Protein AF-Q2C6Q4-F1 (afdb_monomer_lite)

Structure (mmCIF, N/CA/C/O backbone):
data_AF-Q2C6Q4-F1
#
_entry.id   AF-Q2C6Q4-F1
#
loop_
_atom_site.group_PDB
_atom_site.id
_atom_site.type_symbol
_atom_site.label_atom_id
_atom_site.label_alt_id
_atom_site.label_comp_id
_atom_site.label_asym_id
_atom_site.label_entity_id
_atom_site.label_seq_id
_atom_site.pdbx_PDB_ins_code
_atom_site.Cartn_x
_atom_site.Cartn_y
_atom_site.Cartn_z
_atom_site.occupancy
_atom_site.B_iso_or_equiv
_atom_site.auth_seq_id
_atom_site.auth_comp_id
_atom_site.auth_asym_id
_atom_site.auth_atom_id
_atom_site.pdbx_PDB_model_num
ATOM 1 N N . MET A 1 1 ? 1.105 5.847 -11.825 1.00 64.06 1 MET A N 1
ATOM 2 C CA . MET A 1 1 ? 1.046 5.984 -10.358 1.00 64.06 1 MET A CA 1
ATOM 3 C C . MET A 1 1 ? 1.305 4.659 -9.652 1.00 64.06 1 MET A C 1
ATOM 5 O O . MET A 1 1 ? 2.233 4.596 -8.862 1.00 64.06 1 MET A O 1
ATOM 9 N N . GLU A 1 2 ? 0.609 3.579 -10.027 1.00 68.44 2 GLU A N 1
ATOM 10 C CA . GLU A 1 2 ? 0.787 2.240 -9.427 1.00 68.44 2 GLU A CA 1
ATOM 11 C C . GLU A 1 2 ? 2.241 1.734 -9.391 1.00 68.44 2 GLU A C 1
ATOM 13 O O . GLU A 1 2 ? 2.672 1.177 -8.384 1.00 68.44 2 GLU A O 1
ATOM 18 N N . ASN A 1 3 ? 3.020 1.969 -10.454 1.00 75.12 3 ASN A N 1
ATOM 19 C CA . ASN A 1 3 ? 4.433 1.573 -10.493 1.00 75.12 3 ASN A CA 1
ATOM 20 C C . ASN A 1 3 ? 5.270 2.295 -9.426 1.00 75.12 3 ASN A C 1
ATOM 22 O O . ASN A 1 3 ? 6.079 1.655 -8.770 1.00 75.12 3 ASN A O 1
ATOM 26 N N . LYS A 1 4 ? 4.996 3.581 -9.156 1.00 83.00 4 LYS A N 1
ATOM 27 C CA . LYS A 1 4 ? 5.707 4.338 -8.113 1.00 83.00 4 LYS A CA 1
ATOM 28 C C . LYS A 1 4 ? 5.441 3.768 -6.720 1.00 83.00 4 LYS A C 1
ATOM 30 O O . LYS A 1 4 ? 6.359 3.705 -5.917 1.00 83.00 4 LYS A O 1
ATOM 35 N N . ILE A 1 5 ? 4.208 3.330 -6.445 1.00 86.69 5 ILE A N 1
ATOM 36 C CA . ILE A 1 5 ? 3.849 2.715 -5.159 1.00 86.69 5 ILE A CA 1
ATOM 37 C C . ILE A 1 5 ? 4.609 1.403 -4.959 1.00 86.69 5 ILE A C 1
ATOM 39 O O . ILE A 1 5 ? 5.098 1.150 -3.863 1.00 86.69 5 ILE A O 1
ATOM 43 N N . LYS A 1 6 ? 4.755 0.587 -6.010 1.00 84.19 6 LYS A N 1
ATOM 44 C CA . LYS A 1 6 ? 5.489 -0.689 -5.946 1.00 84.19 6 LYS A CA 1
ATOM 45 C C . LYS A 1 6 ? 6.990 -0.507 -5.701 1.00 84.19 6 LYS A C 1
ATOM 47 O O . LYS A 1 6 ? 7.586 -1.360 -5.046 1.00 84.19 6 LYS A O 1
ATOM 52 N N . ASP A 1 7 ? 7.558 0.602 -6.167 1.00 89.94 7 ASP A N 1
ATOM 53 C CA . ASP A 1 7 ? 8.978 0.934 -5.999 1.00 89.94 7 ASP A CA 1
ATOM 54 C C . ASP A 1 7 ? 9.320 1.457 -4.587 1.00 89.94 7 ASP A C 1
ATOM 56 O O . ASP A 1 7 ? 10.492 1.521 -4.214 1.00 89.94 7 ASP A O 1
ATOM 60 N N . LEU A 1 8 ? 8.315 1.807 -3.772 1.00 91.12 8 LEU A N 1
ATOM 61 C CA . LEU A 1 8 ? 8.516 2.239 -2.387 1.00 91.12 8 LEU A CA 1
ATOM 62 C C . LEU A 1 8 ? 9.06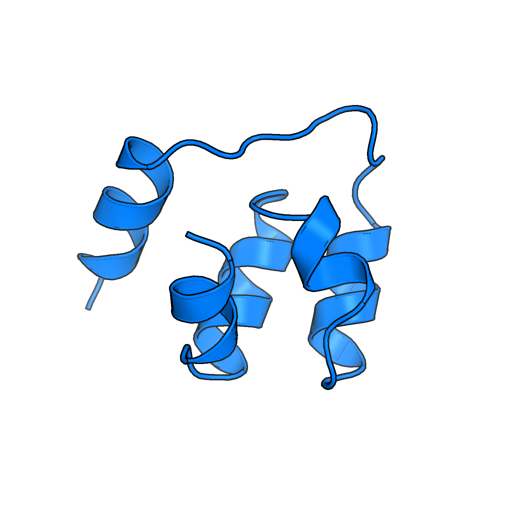6 1.121 -1.506 1.00 91.12 8 LEU A C 1
ATOM 64 O O . LEU A 1 8 ? 8.837 -0.067 -1.740 1.00 91.12 8 LEU A O 1
ATOM 68 N N . THR A 1 9 ? 9.701 1.498 -0.399 1.00 94.62 9 THR A N 1
ATOM 69 C CA . THR A 1 9 ? 10.064 0.527 0.637 1.00 94.62 9 THR A CA 1
ATOM 70 C C . THR A 1 9 ? 8.816 -0.079 1.282 1.00 94.62 9 THR A C 1
ATOM 72 O O . THR A 1 9 ? 7.760 0.548 1.366 1.00 94.62 9 THR A O 1
ATOM 75 N N . VAL A 1 10 ? 8.948 -1.285 1.843 1.00 94.62 10 VAL A N 1
ATOM 76 C CA . VAL A 1 10 ? 7.863 -1.928 2.607 1.00 94.62 10 VAL A CA 1
ATOM 77 C C . VAL A 1 10 ? 7.344 -1.028 3.736 1.00 94.62 10 VAL A C 1
ATOM 79 O O . VAL A 1 10 ? 6.145 -1.002 3.990 1.00 94.62 10 VAL A O 1
ATOM 82 N N . LYS A 1 11 ? 8.227 -0.269 4.404 1.00 94.56 11 LYS A N 1
ATOM 83 C CA . LYS A 1 11 ? 7.837 0.655 5.481 1.00 94.56 11 LYS A CA 1
ATOM 84 C C . LYS A 1 11 ? 6.936 1.781 4.973 1.00 94.56 11 LYS A C 1
ATOM 86 O O . LYS A 1 11 ? 5.917 2.054 5.594 1.00 94.56 11 LYS A O 1
ATOM 91 N N . GLN A 1 12 ? 7.286 2.392 3.844 1.00 93.81 12 GLN A N 1
ATOM 92 C CA . GLN A 1 12 ? 6.480 3.450 3.231 1.00 93.81 12 GLN A CA 1
ATOM 93 C C . GLN A 1 12 ? 5.123 2.914 2.764 1.00 93.81 12 GLN A C 1
ATOM 95 O O . GLN A 1 12 ? 4.096 3.518 3.053 1.00 93.81 12 GLN A O 1
ATOM 100 N N . ARG A 1 13 ? 5.086 1.736 2.125 1.00 94.69 13 ARG A N 1
ATOM 101 C CA . ARG A 1 13 ? 3.813 1.109 1.725 1.00 94.69 13 ARG A CA 1
ATOM 102 C C . ARG A 1 13 ? 2.943 0.739 2.921 1.00 94.69 13 ARG A C 1
ATOM 104 O O . ARG A 1 13 ? 1.732 0.911 2.866 1.00 94.69 13 ARG A O 1
ATOM 111 N N . LEU A 1 14 ? 3.548 0.280 4.016 1.00 94.31 14 LEU A N 1
ATOM 112 C CA . LEU A 1 14 ? 2.824 0.013 5.256 1.00 94.31 14 LEU A CA 1
ATOM 113 C C . LEU A 1 14 ? 2.214 1.295 5.835 1.00 94.31 14 LEU A C 1
ATOM 115 O O . LEU A 1 14 ? 1.055 1.271 6.227 1.00 94.31 14 LEU A O 1
ATOM 119 N N . LEU A 1 15 ? 2.963 2.401 5.843 1.00 92.81 15 LEU A N 1
ATOM 120 C CA . LEU A 1 15 ? 2.472 3.696 6.316 1.00 92.81 15 LEU A CA 1
ATOM 121 C C . LEU A 1 15 ? 1.282 4.194 5.480 1.00 92.81 15 LEU A C 1
ATOM 123 O O . LEU A 1 15 ? 0.301 4.670 6.043 1.00 92.81 15 LEU A O 1
ATOM 127 N N . LEU A 1 16 ? 1.345 4.040 4.155 1.00 90.31 16 LEU A N 1
ATOM 128 C CA . LEU A 1 16 ? 0.234 4.366 3.254 1.00 90.31 16 LEU A CA 1
ATOM 129 C C . LEU A 1 16 ? -0.998 3.493 3.535 1.00 90.31 16 LEU A C 1
ATOM 131 O O . LEU A 1 16 ? -2.105 4.015 3.661 1.00 90.31 16 LEU A O 1
ATOM 135 N N . ALA A 1 17 ? -0.801 2.179 3.700 1.00 91.06 17 ALA A N 1
ATOM 136 C CA . ALA A 1 17 ? -1.879 1.248 4.028 1.00 91.06 17 ALA A CA 1
ATOM 137 C C . ALA A 1 17 ? -2.543 1.590 5.371 1.00 91.06 17 ALA A C 1
ATOM 139 O O . ALA A 1 17 ? -3.762 1.614 5.453 1.00 91.06 17 ALA A O 1
ATOM 140 N N . GLN A 1 18 ? -1.754 1.930 6.395 1.00 91.12 18 GLN A N 1
ATOM 141 C CA . GLN A 1 18 ? -2.234 2.367 7.715 1.00 91.12 18 GLN A CA 1
ATOM 142 C C . GLN A 1 18 ? -2.987 3.705 7.700 1.00 91.12 18 GLN A C 1
ATOM 144 O O . GLN A 1 18 ? -3.562 4.089 8.712 1.00 91.12 18 GLN A O 1
ATOM 149 N N . GLN A 1 19 ? -2.951 4.443 6.592 1.00 88.50 19 GLN A N 1
ATOM 150 C CA . GLN A 1 19 ? -3.686 5.697 6.423 1.00 88.50 19 GLN A CA 1
ATOM 151 C C . GLN A 1 19 ? -4.906 5.546 5.511 1.00 88.50 19 GLN A C 1
ATOM 153 O O . GLN A 1 19 ? -5.583 6.534 5.238 1.00 88.50 19 GLN A O 1
ATOM 158 N N . GLY A 1 20 ? -5.203 4.336 5.026 1.00 88.12 20 GLY A N 1
ATOM 159 C CA . GLY A 1 20 ? -6.310 4.134 4.092 1.00 88.12 20 GLY A CA 1
ATOM 160 C C . GLY A 1 20 ? -6.013 4.623 2.668 1.00 88.12 20 GLY A C 1
ATOM 161 O O . GLY A 1 20 ? -6.939 4.805 1.880 1.00 88.12 20 GLY A O 1
ATOM 162 N N . LEU A 1 21 ? -4.743 4.847 2.315 1.00 87.19 21 LEU A N 1
ATOM 163 C CA . LEU A 1 21 ? -4.343 5.339 0.994 1.00 87.19 21 LEU A CA 1
ATOM 164 C C . LEU A 1 21 ? -3.974 4.180 0.064 1.00 87.19 21 LEU A C 1
ATOM 166 O O . LEU A 1 21 ? -3.408 3.175 0.497 1.00 87.19 21 LEU A O 1
ATOM 170 N N . PHE A 1 22 ? -4.257 4.325 -1.234 1.00 87.88 22 PHE A N 1
ATOM 171 C CA . PHE A 1 22 ? -3.861 3.355 -2.273 1.00 87.88 22 PHE A CA 1
ATOM 172 C C . PHE A 1 22 ? -4.306 1.902 -2.002 1.00 87.88 22 PHE A C 1
ATOM 174 O O . PHE A 1 22 ? -3.697 0.950 -2.500 1.00 87.88 22 PHE A O 1
ATOM 181 N N . ILE A 1 23 ? -5.384 1.704 -1.236 1.00 88.38 23 ILE A N 1
ATOM 182 C CA . ILE A 1 23 ? -5.818 0.394 -0.716 1.00 88.38 23 ILE A CA 1
ATOM 183 C C . ILE A 1 23 ? -6.122 -0.610 -1.833 1.00 88.38 23 ILE A C 1
ATOM 185 O O . ILE A 1 23 ? -5.804 -1.794 -1.710 1.00 88.38 23 ILE A O 1
ATOM 189 N N . ARG A 1 24 ? -6.620 -0.142 -2.985 1.00 87.44 24 ARG A N 1
ATOM 190 C CA . ARG A 1 24 ? -6.801 -0.977 -4.186 1.00 87.44 24 ARG A CA 1
ATOM 191 C C . ARG A 1 24 ? -5.498 -1.654 -4.624 1.00 87.44 24 ARG A C 1
ATOM 193 O O . ARG A 1 24 ? -5.513 -2.827 -4.975 1.00 87.44 24 ARG A O 1
ATOM 200 N N . ILE A 1 25 ? -4.378 -0.936 -4.577 1.00 89.38 25 ILE A N 1
ATOM 201 C CA . ILE A 1 25 ? -3.057 -1.458 -4.948 1.00 89.38 25 ILE A CA 1
ATOM 202 C C . ILE A 1 25 ? -2.495 -2.300 -3.793 1.00 89.38 25 ILE A C 1
ATOM 204 O O . ILE A 1 25 ? -2.076 -3.439 -4.000 1.00 89.38 25 ILE A O 1
ATOM 208 N N . LEU A 1 26 ? -2.527 -1.762 -2.569 1.00 91.81 26 LEU A N 1
ATOM 209 C CA . LEU A 1 26 ? -1.866 -2.347 -1.395 1.00 91.81 26 LEU A CA 1
ATOM 210 C C . LEU A 1 26 ? -2.567 -3.600 -0.842 1.00 91.81 26 LEU A C 1
ATOM 212 O O . LEU A 1 26 ? -1.925 -4.435 -0.207 1.00 91.81 26 LEU A O 1
ATOM 216 N N . SER A 1 27 ? -3.849 -3.811 -1.150 1.00 91.38 27 SER A N 1
ATOM 217 C CA . SER A 1 27 ? -4.573 -5.053 -0.823 1.00 91.38 27 SER A CA 1
ATOM 218 C C . SER A 1 27 ? -3.972 -6.302 -1.486 1.00 91.38 27 SER A C 1
ATOM 220 O O . SER A 1 27 ? -4.152 -7.417 -0.994 1.00 91.38 27 SER A O 1
ATOM 222 N N . THR A 1 28 ? -3.198 -6.123 -2.563 1.00 91.75 28 THR A N 1
ATOM 223 C CA . THR A 1 28 ? -2.491 -7.198 -3.280 1.00 91.75 28 THR A CA 1
ATOM 224 C C . THR A 1 28 ? -0.967 -7.118 -3.134 1.00 91.75 28 THR A C 1
ATOM 226 O O . THR A 1 28 ? -0.243 -7.792 -3.866 1.00 91.75 28 THR A O 1
ATOM 229 N N . ASP A 1 29 ? -0.463 -6.321 -2.180 1.00 94.25 29 ASP A N 1
ATOM 230 C CA . ASP A 1 29 ? 0.976 -6.128 -1.950 1.00 94.25 29 ASP A CA 1
ATOM 231 C C . ASP A 1 29 ? 1.711 -7.452 -1.705 1.00 94.25 29 ASP A C 1
ATOM 233 O O . ASP A 1 29 ? 1.140 -8.409 -1.185 1.00 94.25 29 ASP A O 1
ATOM 237 N N . SER A 1 30 ? 3.001 -7.527 -2.025 1.00 94.75 30 SER A N 1
ATOM 238 C CA . SER A 1 30 ? 3.802 -8.725 -1.762 1.00 94.75 30 SER A CA 1
ATOM 239 C C . SER A 1 30 ? 4.055 -8.953 -0.264 1.00 94.75 30 SER A C 1
ATOM 241 O O . SER A 1 30 ? 4.081 -10.109 0.179 1.00 94.75 30 SER A O 1
ATOM 243 N N . ASP A 1 31 ? 4.154 -7.895 0.549 1.00 96.38 31 ASP A N 1
ATOM 244 C CA . ASP A 1 31 ? 4.334 -8.011 2.001 1.00 96.38 31 ASP A CA 1
ATOM 245 C C . ASP A 1 31 ? 2.993 -8.239 2.718 1.00 96.38 31 ASP A C 1
ATOM 247 O O . ASP A 1 31 ? 2.022 -7.494 2.569 1.00 96.38 31 ASP A O 1
ATOM 251 N N . ARG A 1 32 ? 2.942 -9.285 3.552 1.00 95.69 32 ARG A N 1
ATOM 252 C CA . ARG A 1 32 ? 1.734 -9.674 4.294 1.00 95.69 32 ARG A CA 1
ATOM 253 C C . ARG A 1 32 ? 1.229 -8.579 5.236 1.00 95.69 32 ARG A C 1
ATOM 255 O O . ARG A 1 32 ? 0.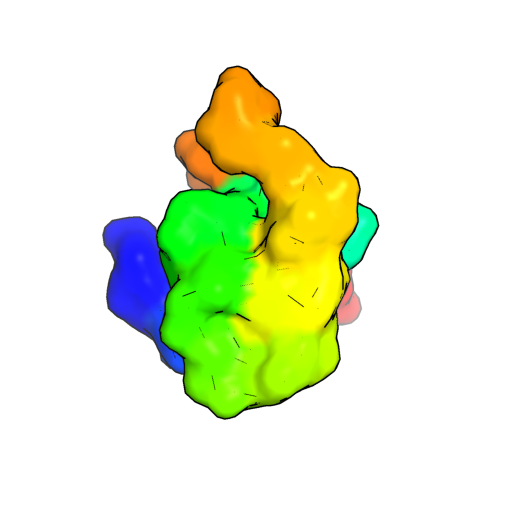020 -8.478 5.423 1.00 95.69 32 ARG A O 1
ATOM 262 N N . ARG A 1 33 ? 2.120 -7.800 5.853 1.00 95.94 33 ARG A N 1
ATOM 263 C CA . ARG A 1 33 ? 1.746 -6.744 6.809 1.00 95.94 33 ARG A CA 1
ATOM 264 C C . ARG A 1 33 ? 1.065 -5.590 6.095 1.00 95.94 33 ARG A C 1
ATOM 266 O O . ARG A 1 33 ? 0.071 -5.081 6.593 1.00 95.94 33 ARG A O 1
ATOM 273 N N . VAL A 1 34 ? 1.578 -5.232 4.918 1.00 95.50 34 VAL A N 1
ATOM 274 C CA . VAL A 1 34 ? 0.986 -4.198 4.065 1.00 95.50 34 VAL A CA 1
ATOM 275 C C . VAL A 1 34 ? -0.412 -4.624 3.628 1.00 95.50 34 VAL A C 1
ATOM 277 O O . VAL A 1 34 ? -1.352 -3.859 3.813 1.00 95.50 34 VAL A O 1
ATOM 280 N N . ARG A 1 35 ? -0.576 -5.872 3.158 1.00 94.69 35 ARG A N 1
ATOM 281 C CA . ARG A 1 35 ? -1.905 -6.402 2.810 1.00 94.69 35 ARG A CA 1
ATOM 282 C C . ARG A 1 35 ? -2.870 -6.365 3.986 1.00 94.69 35 ARG A C 1
ATOM 284 O O . ARG A 1 35 ? -3.987 -5.907 3.809 1.00 94.69 35 ARG A O 1
ATOM 291 N N . ALA A 1 36 ? -2.432 -6.830 5.159 1.00 93.44 36 ALA A N 1
ATOM 292 C CA . ALA A 1 36 ? -3.266 -6.869 6.357 1.00 93.44 36 ALA A CA 1
ATOM 293 C C . ALA A 1 36 ? -3.771 -5.469 6.731 1.00 93.44 36 ALA A C 1
ATOM 295 O O . ALA A 1 36 ? -4.978 -5.290 6.858 1.00 93.44 36 ALA A O 1
ATOM 296 N N . ALA A 1 37 ? -2.864 -4.487 6.800 1.00 93.25 37 ALA A N 1
ATOM 297 C CA . ALA A 1 37 ? -3.217 -3.093 7.057 1.00 93.25 37 ALA A CA 1
ATOM 298 C C . ALA A 1 37 ? -4.161 -2.535 5.981 1.00 93.25 37 ALA A C 1
ATOM 300 O O . ALA A 1 37 ? -5.123 -1.854 6.304 1.00 93.25 37 ALA A O 1
ATOM 301 N N . ALA A 1 38 ? -3.937 -2.866 4.706 1.00 90.19 38 ALA A N 1
ATOM 302 C CA . ALA A 1 38 ? -4.795 -2.400 3.625 1.00 90.19 38 ALA A CA 1
ATOM 303 C C . ALA A 1 38 ? -6.219 -2.982 3.719 1.00 90.19 38 ALA A C 1
ATOM 305 O O . ALA A 1 38 ? -7.191 -2.264 3.521 1.00 90.19 38 ALA A O 1
ATOM 306 N N . THR A 1 39 ? -6.359 -4.264 4.066 1.00 86.19 39 THR A N 1
ATOM 307 C CA . THR A 1 39 ? -7.668 -4.929 4.208 1.00 86.19 39 THR A CA 1
ATOM 308 C C . THR A 1 39 ? -8.481 -4.496 5.428 1.00 86.19 39 THR A C 1
ATOM 310 O O . THR A 1 39 ? -9.655 -4.848 5.504 1.00 86.19 39 THR A O 1
ATOM 313 N N . GLU A 1 40 ? -7.902 -3.743 6.369 1.00 85.56 40 GLU A N 1
ATOM 314 C CA . GLU A 1 40 ? -8.677 -3.103 7.446 1.00 85.56 40 GLU A CA 1
ATOM 315 C C . GLU A 1 40 ? -9.546 -1.949 6.920 1.00 85.56 40 GLU A C 1
ATOM 317 O O . GLU A 1 40 ? -10.537 -1.583 7.552 1.00 85.56 40 GLU A O 1
ATOM 322 N N . TYR A 1 41 ? -9.221 -1.415 5.739 1.00 79.38 41 TYR A N 1
ATOM 323 C CA . TYR A 1 41 ? -9.988 -0.367 5.079 1.00 79.38 41 TYR A CA 1
ATOM 324 C C . TYR A 1 41 ? -10.924 -0.959 4.028 1.00 79.38 41 TYR A C 1
ATOM 326 O O . T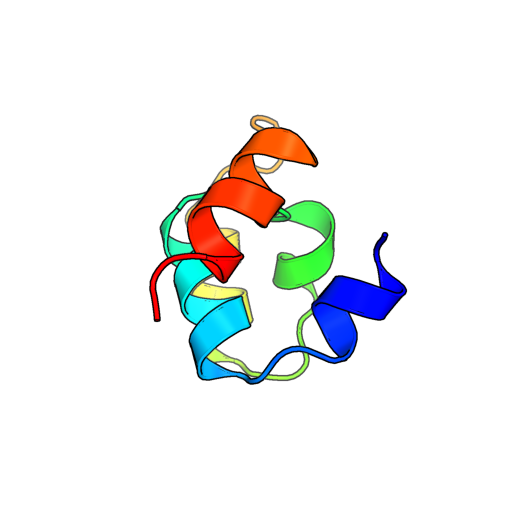YR A 1 41 ? -10.539 -1.791 3.204 1.00 79.38 41 TYR A O 1
ATOM 334 N N . ASN A 1 42 ? -12.175 -0.501 4.038 1.00 67.69 42 ASN A N 1
ATOM 335 C CA . ASN A 1 42 ? -13.150 -0.905 3.036 1.00 67.69 42 ASN A CA 1
ATOM 336 C C . ASN A 1 42 ? -12.762 -0.298 1.678 1.00 67.69 42 ASN A C 1
ATOM 338 O O . ASN A 1 42 ? -12.568 0.913 1.579 1.00 67.69 42 ASN A O 1
ATOM 342 N N . LEU A 1 43 ? -12.698 -1.121 0.626 1.00 64.75 43 LEU A N 1
ATOM 343 C CA . LEU A 1 43 ? -12.347 -0.697 -0.742 1.00 64.75 43 LEU A CA 1
ATOM 344 C C . LEU A 1 43 ? -13.3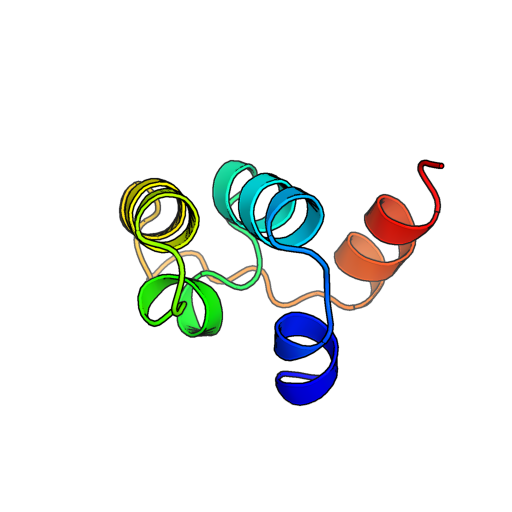26 0.324 -1.352 1.00 64.75 43 LEU A C 1
ATOM 346 O O . LEU A 1 43 ? -13.052 0.844 -2.427 1.00 64.75 43 LEU A O 1
ATOM 350 N N . ASP A 1 44 ? -14.438 0.620 -0.678 1.00 62.72 44 ASP A N 1
ATOM 351 C CA . ASP A 1 44 ? -15.385 1.676 -1.051 1.00 62.72 44 ASP A CA 1
ATOM 352 C C . ASP A 1 44 ? -14.865 3.087 -0.717 1.00 62.72 44 ASP A C 1
ATOM 354 O O . ASP A 1 44 ? -15.379 4.079 -1.235 1.00 62.72 44 ASP A O 1
ATOM 358 N N . ILE A 1 45 ? -13.838 3.193 0.135 1.00 58.97 45 ILE A N 1
ATOM 359 C CA . ILE A 1 45 ? -13.165 4.448 0.480 1.00 58.97 45 ILE A CA 1
ATOM 360 C C . ILE A 1 45 ? -11.780 4.414 -0.172 1.00 58.97 45 ILE A C 1
ATOM 362 O O . ILE A 1 45 ? -10.802 3.953 0.413 1.00 58.97 45 ILE A O 1
ATOM 366 N N . LEU A 1 46 ? -11.703 4.862 -1.427 1.00 62.16 46 LEU A N 1
ATOM 367 C CA . LEU A 1 46 ? -10.446 4.972 -2.170 1.00 62.16 46 LEU A CA 1
ATOM 368 C C . LEU A 1 46 ? -9.983 6.424 -2.175 1.00 62.16 46 LEU A C 1
ATOM 370 O O . LEU A 1 46 ? -10.569 7.261 -2.858 1.00 62.16 46 LEU A O 1
ATOM 374 N N . ILE A 1 47 ? -8.910 6.709 -1.441 1.00 64.12 47 ILE A N 1
ATOM 375 C CA . ILE A 1 47 ? -8.172 7.964 -1.578 1.00 64.12 47 ILE A CA 1
ATOM 376 C C . ILE A 1 47 ? -6.906 7.649 -2.382 1.00 64.12 47 ILE A C 1
ATOM 378 O O . ILE A 1 47 ? -5.949 7.055 -1.880 1.00 64.12 47 ILE A O 1
ATOM 382 N N . ASP A 1 48 ? -6.966 7.994 -3.665 1.00 65.00 48 ASP A N 1
ATOM 383 C CA . ASP A 1 48 ? -5.889 7.898 -4.658 1.00 65.00 48 ASP A CA 1
ATOM 384 C C . ASP A 1 48 ? -5.564 9.345 -5.081 1.00 65.00 48 ASP A C 1
ATOM 386 O O . ASP A 1 48 ? -5.927 9.789 -6.166 1.00 65.00 48 ASP A O 1
ATOM 390 N N . ASP A 1 49 ? -5.036 10.134 -4.135 1.00 69.50 49 ASP A N 1
ATOM 391 C CA . ASP A 1 49 ? -4.757 11.568 -4.304 1.00 69.50 49 ASP A CA 1
ATOM 392 C C . ASP A 1 49 ? -3.241 11.819 -4.309 1.00 69.50 49 ASP A C 1
ATOM 394 O O . ASP A 1 49 ? -2.554 11.642 -3.294 1.00 69.50 49 ASP A O 1
ATOM 398 N N . ASP A 1 50 ? -2.721 12.248 -5.462 1.00 69.88 50 ASP A N 1
ATOM 399 C CA . ASP A 1 50 ? -1.324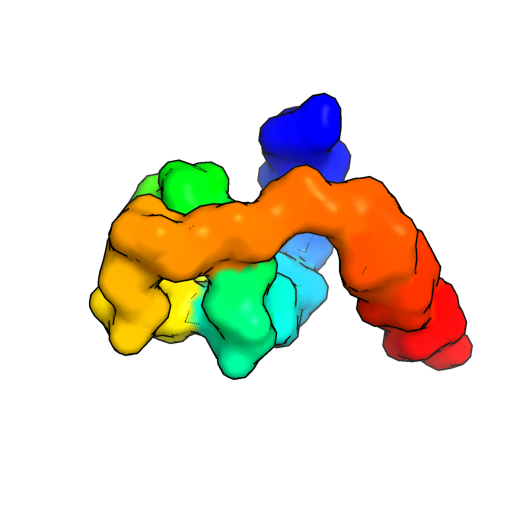 12.635 -5.683 1.00 69.88 50 ASP A CA 1
ATOM 400 C C . ASP A 1 50 ? -0.834 13.676 -4.661 1.00 69.88 50 ASP A C 1
ATOM 402 O O . ASP A 1 50 ? 0.318 13.612 -4.228 1.00 69.88 50 ASP A O 1
ATOM 406 N N . ALA A 1 51 ? -1.686 14.611 -4.225 1.00 72.69 51 ALA A N 1
ATOM 407 C CA . ALA A 1 51 ? -1.287 15.642 -3.268 1.00 72.69 51 ALA A CA 1
ATOM 408 C C . ALA A 1 51 ? -1.065 15.062 -1.864 1.00 72.69 51 ALA A C 1
ATOM 410 O O . ALA A 1 51 ? -0.103 15.431 -1.183 1.00 72.69 51 ALA A O 1
ATOM 411 N N . ALA A 1 52 ? -1.921 14.123 -1.445 1.00 69.06 52 ALA A N 1
ATOM 412 C CA . ALA A 1 52 ? -1.756 13.409 -0.182 1.00 69.06 52 ALA A CA 1
ATOM 413 C C . ALA A 1 52 ? -0.481 12.548 -0.200 1.00 69.06 52 ALA A C 1
ATOM 415 O O . ALA A 1 52 ? 0.261 12.509 0.784 1.00 69.06 52 ALA A O 1
ATOM 416 N N . PHE A 1 53 ? -0.185 11.921 -1.342 1.00 73.00 53 PHE A N 1
ATOM 417 C CA . PHE A 1 53 ? 1.045 11.157 -1.550 1.00 73.00 53 PHE A CA 1
ATOM 418 C C . PHE A 1 53 ? 2.302 12.018 -1.436 1.00 73.00 53 PHE A C 1
ATOM 420 O O . PHE A 1 53 ? 3.208 11.697 -0.664 1.00 73.00 53 PHE A O 1
ATOM 427 N N . ASP A 1 54 ? 2.350 13.129 -2.169 1.00 75.31 54 ASP A N 1
ATOM 428 C CA . ASP A 1 54 ? 3.502 14.027 -2.178 1.00 75.31 54 ASP A CA 1
ATOM 429 C C . ASP A 1 54 ? 3.742 14.670 -0.808 1.00 75.31 54 ASP A C 1
ATOM 431 O O . ASP A 1 54 ? 4.891 14.902 -0.435 1.00 75.31 54 ASP A O 1
ATOM 435 N N . ALA A 1 55 ? 2.682 14.958 -0.046 1.00 73.75 55 ALA A N 1
ATOM 436 C CA . ALA A 1 55 ? 2.803 15.455 1.322 1.00 73.75 55 ALA A CA 1
ATOM 437 C C . ALA A 1 55 ? 3.448 14.415 2.248 1.00 73.75 55 ALA A C 1
ATOM 439 O O . ALA A 1 55 ? 4.303 14.764 3.061 1.00 73.75 55 ALA A O 1
ATOM 440 N N . LEU A 1 56 ? 3.087 13.139 2.095 1.00 68.81 56 LEU A N 1
ATOM 441 C CA . LEU A 1 56 ? 3.620 12.063 2.924 1.00 68.81 56 LEU A CA 1
ATOM 442 C C . LEU A 1 56 ? 5.074 11.720 2.590 1.00 68.81 56 LEU A C 1
ATOM 444 O O . LEU A 1 56 ? 5.870 11.458 3.484 1.00 68.81 56 LEU A O 1
ATOM 448 N N . MET A 1 57 ? 5.430 11.759 1.307 1.00 73.56 57 MET A N 1
ATOM 449 C CA . MET A 1 57 ? 6.787 11.473 0.828 1.00 73.56 57 MET A CA 1
ATOM 450 C C . MET A 1 57 ? 7.784 12.611 1.096 1.00 73.56 57 MET A C 1
ATOM 452 O O . MET A 1 57 ? 8.976 12.443 0.858 1.00 73.56 57 MET A O 1
ATOM 456 N N . LYS A 1 58 ? 7.307 13.767 1.570 1.00 72.81 58 LYS A N 1
ATOM 457 C CA . LYS A 1 58 ? 8.132 14.900 2.022 1.00 72.81 58 LYS A CA 1
ATOM 458 C C . LYS A 1 58 ? 8.371 14.904 3.535 1.00 72.81 58 LYS A C 1
ATOM 460 O O . LYS A 1 58 ? 9.080 15.782 4.017 1.00 72.81 58 LYS A O 1
ATO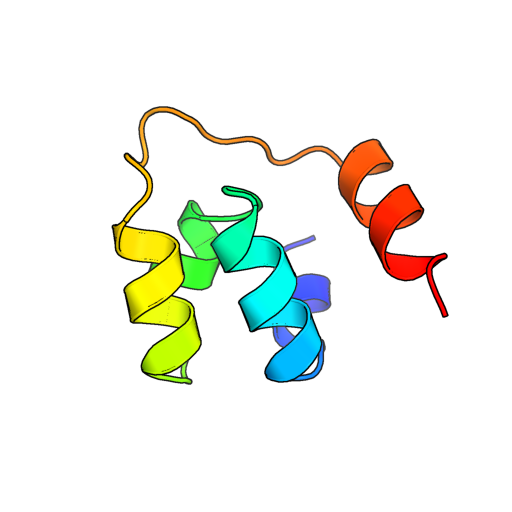M 465 N N . LEU A 1 59 ? 7.774 13.969 4.275 1.00 57.06 59 LEU A N 1
ATOM 466 C CA . LEU A 1 59 ? 8.027 13.761 5.701 1.00 57.06 59 LEU A CA 1
ATOM 467 C C . LEU A 1 59 ? 9.213 12.796 5.871 1.00 57.06 59 LEU A C 1
ATOM 469 O O . LEU A 1 59 ? 9.024 11.661 6.300 1.00 57.06 59 LEU A O 1
ATOM 473 N N . ASP A 1 60 ? 10.409 13.258 5.507 1.00 46.97 60 ASP A N 1
ATOM 474 C CA . ASP A 1 60 ? 11.699 12.682 5.922 1.00 46.97 60 ASP A CA 1
ATOM 475 C C . ASP A 1 60 ? 12.472 13.724 6.749 1.00 46.97 60 ASP A C 1
ATOM 477 O O . ASP A 1 60 ? 12.520 14.904 6.323 1.00 46.97 60 ASP A O 1
#

Secondary structure (DSSP, 8-state):
-HHHHHHS-HHHHHHHHTTTBSHHHHTT-SSHHHHHHHHTS-TTS-B--HHHHHHHTT--

Radius of gyration: 10.31 Å; chains: 1; bounding box: 27×25×18 Å

Foldseek 3Di:
DLVVLLPDDPVLLLVCLQVLEPLVSQCPHPDPSSVVSSVVDDPVDYDDDPVVVVVSVPPD

pLDDT: mean 82.16, std 12.58, range [46.97, 96.38]

Sequence (60 aa):
MENKIKDLTVKQRLLLAQQGLFIRILSTDSDRRVRAAATEYNLDILIDDDAAFDALMKLD